Protein AF-H0J183-F1 (afdb_monomer)

Secondary structure (DSSP, 8-state):
-PPPHHHHHHHHHHHHHHHHHHHHHHHHHHHTT--HHHHHHHHHHHHHHHHHHHHHHHHHHHHHH-GGG-----

Sequence (74 aa):
MQPSWREWIQGHLEEILTAVLAAFFTALMFRVGMGMLFSIIAGLVVAYLIRLVAVPKAAQAIKRRIPMFNDTTL

Solvent-accessible surface area (backbone atoms only — not comparable to full-atom values): 4120 Å² total; per-residue (Å²): 130,82,74,51,73,64,58,53,52,49,54,51,51,51,50,53,51,35,52,53,40,19,53,50,38,20,53,49,32,43,75,74,68,43,56,71,71,58,11,47,51,52,8,41,53,53,19,51,54,45,48,69,56,48,49,62,50,49,55,51,50,50,54,70,73,44,65,86,75,54,96,72,78,134

Structure (mmCIF, N/CA/C/O backbone):
data_AF-H0J183-F1
#
_entry.id   AF-H0J183-F1
#
loop_
_atom_site.group_PDB
_atom_site.id
_atom_site.type_symbol
_atom_site.label_atom_id
_atom_site.label_alt_id
_atom_site.label_comp_id
_atom_site.label_asym_id
_atom_site.label_entity_id
_atom_site.label_seq_id
_atom_site.pdbx_PDB_ins_code
_atom_site.Cartn_x
_atom_site.Cartn_y
_atom_site.Cartn_z
_atom_site.occupancy
_atom_site.B_iso_or_equiv
_atom_site.auth_seq_id
_atom_site.auth_comp_id
_atom_site.auth_asym_id
_atom_site.auth_atom_id
_atom_site.pdbx_PDB_model_num
ATOM 1 N N . MET A 1 1 ? -16.928 14.884 17.751 1.00 46.94 1 MET A N 1
ATOM 2 C CA . MET A 1 1 ? -16.981 13.506 18.280 1.00 46.94 1 MET A CA 1
ATOM 3 C C . MET A 1 1 ? -15.540 13.037 18.370 1.00 46.94 1 MET A C 1
ATOM 5 O O . MET A 1 1 ? -14.881 13.042 17.340 1.00 46.94 1 MET A O 1
ATOM 9 N N . GLN A 1 2 ? -14.999 12.809 19.572 1.00 44.62 2 GLN A N 1
ATOM 10 C CA . GLN A 1 2 ? -13.632 12.286 19.699 1.00 44.62 2 GLN A CA 1
ATOM 11 C C . GLN A 1 2 ? -13.601 10.911 19.017 1.00 44.62 2 GLN A C 1
ATOM 13 O O . GLN A 1 2 ? -14.426 10.075 19.390 1.00 44.62 2 GLN A O 1
ATOM 18 N N . PRO A 1 3 ? -12.734 10.684 18.011 1.00 56.34 3 PRO A N 1
ATOM 19 C CA . PRO A 1 3 ? -12.603 9.365 17.417 1.00 56.34 3 PRO A CA 1
ATOM 20 C C . PRO A 1 3 ? -12.226 8.408 18.539 1.00 56.34 3 PRO A C 1
ATOM 22 O O . PRO A 1 3 ? -11.334 8.698 19.346 1.00 56.34 3 PRO A O 1
ATOM 2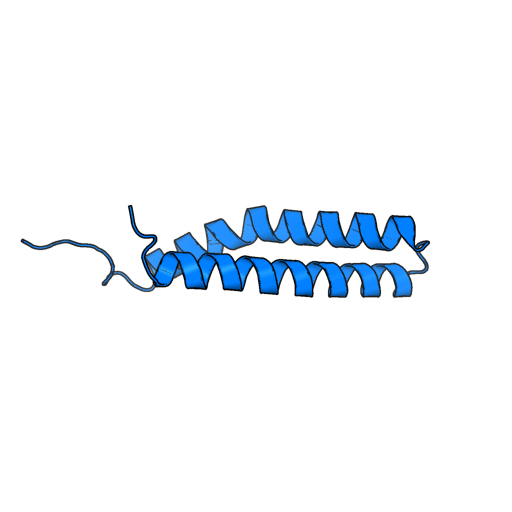5 N N . SER A 1 4 ? -12.949 7.300 18.638 1.00 71.62 4 SER A N 1
ATOM 26 C CA . SER A 1 4 ? -12.603 6.287 19.624 1.00 71.62 4 SER A CA 1
ATOM 27 C C . SER A 1 4 ? -11.156 5.855 19.359 1.00 71.62 4 SER A C 1
ATOM 29 O O . SER A 1 4 ? -10.739 5.720 18.209 1.00 71.62 4 SER A O 1
ATOM 31 N N . TRP A 1 5 ? -10.359 5.640 20.407 1.00 73.62 5 TRP A N 1
ATOM 32 C CA . TRP A 1 5 ? -8.954 5.205 20.292 1.00 73.62 5 TRP A CA 1
ATOM 33 C C . TRP A 1 5 ? -8.764 4.035 19.303 1.00 73.62 5 TRP A C 1
ATOM 35 O O . TRP A 1 5 ? -7.752 3.930 18.615 1.00 73.62 5 TRP A O 1
ATOM 45 N N . ARG A 1 6 ? -9.792 3.187 19.176 1.00 70.56 6 ARG A N 1
ATOM 46 C CA . ARG A 1 6 ? -9.881 2.082 18.216 1.00 70.56 6 ARG A CA 1
ATOM 47 C C . ARG A 1 6 ? -9.942 2.528 16.758 1.00 70.56 6 ARG A C 1
ATOM 49 O O . ARG A 1 6 ? -9.226 1.955 15.948 1.00 70.56 6 ARG A O 1
ATOM 56 N N . GLU A 1 7 ? -10.765 3.516 16.421 1.00 75.06 7 GLU A N 1
ATOM 57 C CA . GLU A 1 7 ? -10.850 4.058 15.056 1.00 75.06 7 GLU A CA 1
ATOM 58 C C . GLU A 1 7 ? -9.539 4.726 14.649 1.00 75.06 7 GLU A C 1
ATOM 60 O O . GLU A 1 7 ? -9.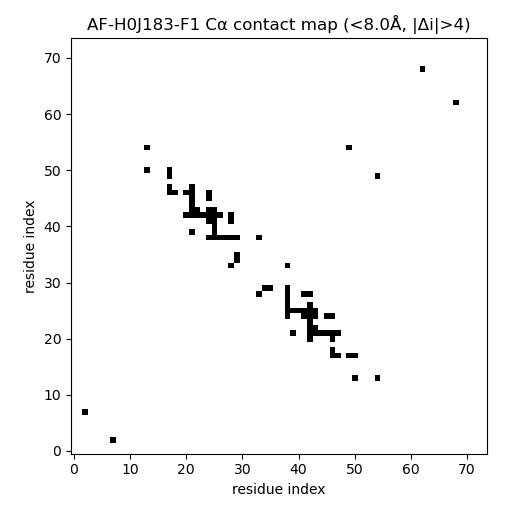101 4.571 13.511 1.00 75.06 7 GLU A O 1
ATOM 65 N N . TRP A 1 8 ? -8.876 5.400 15.594 1.00 77.38 8 TRP A N 1
ATOM 66 C CA . TRP A 1 8 ? -7.556 5.975 15.352 1.00 77.38 8 TRP A CA 1
ATOM 67 C C . TRP A 1 8 ? -6.513 4.888 15.062 1.00 77.38 8 TRP A C 1
ATOM 69 O O . TRP A 1 8 ? -5.852 4.950 14.028 1.00 77.38 8 TRP A O 1
ATOM 79 N N . ILE A 1 9 ? -6.419 3.850 15.908 1.00 80.88 9 ILE A N 1
ATOM 80 C CA . ILE A 1 9 ? -5.503 2.719 15.677 1.00 80.88 9 ILE A CA 1
ATOM 81 C C . ILE A 1 9 ? -5.811 2.032 14.348 1.00 80.88 9 ILE A C 1
ATOM 83 O O . ILE A 1 9 ? -4.888 1.720 13.599 1.00 80.88 9 ILE A O 1
ATOM 87 N N . GLN A 1 10 ? -7.087 1.786 14.052 1.00 78.75 10 GLN A N 1
ATOM 88 C CA . GLN A 1 10 ? -7.483 1.118 12.820 1.00 78.75 10 GLN A CA 1
ATOM 89 C C . GLN A 1 10 ? -7.071 1.944 11.596 1.00 78.75 10 GLN A C 1
ATOM 91 O O . GLN A 1 10 ? -6.414 1.406 10.707 1.00 78.75 10 GLN A O 1
ATOM 96 N N . GLY A 1 11 ? -7.375 3.245 11.576 1.00 80.50 11 GLY A N 1
ATOM 97 C CA . GLY A 1 11 ? -6.976 4.133 10.483 1.00 80.50 11 GLY A CA 1
ATOM 98 C C . GLY A 1 11 ? -5.458 4.185 10.296 1.00 80.50 11 GLY A C 1
ATOM 99 O O . GLY A 1 11 ? -4.970 4.078 9.172 1.00 80.50 11 GLY A O 1
ATOM 100 N N . HIS A 1 12 ? -4.702 4.251 11.395 1.00 86.00 12 HIS A N 1
ATOM 101 C CA . HIS A 1 12 ? -3.239 4.255 11.344 1.00 86.00 12 HIS A CA 1
ATOM 102 C C . HIS A 1 12 ? -2.664 2.932 10.823 1.00 86.00 12 HIS A C 1
ATOM 104 O O . HIS A 1 12 ? -1.748 2.920 10.000 1.00 86.00 12 HIS A O 1
ATOM 110 N N . LEU A 1 13 ? -3.216 1.800 11.264 1.00 84.81 13 LEU A N 1
ATOM 111 C CA . LEU A 1 13 ? -2.791 0.482 10.798 1.00 84.81 13 LEU A CA 1
ATOM 112 C C . LEU A 1 13 ? -3.073 0.306 9.299 1.00 84.81 13 LEU A C 1
ATOM 114 O O . LEU A 1 13 ? -2.251 -0.259 8.579 1.00 84.81 13 LEU A O 1
ATOM 118 N N . GLU A 1 14 ? -4.211 0.812 8.819 1.00 84.62 14 GLU A N 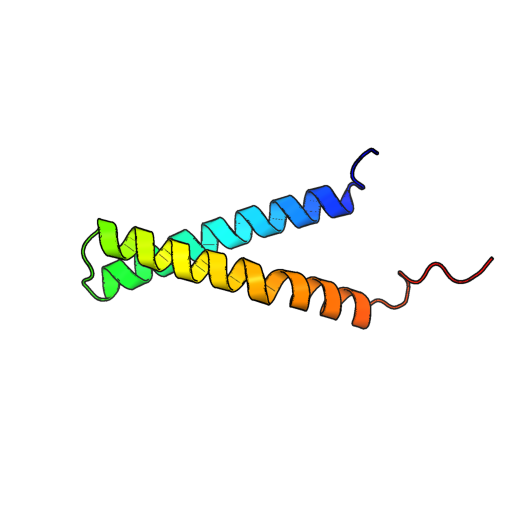1
ATOM 119 C CA . GLU A 1 14 ? -4.565 0.799 7.398 1.00 84.62 14 GLU A CA 1
ATOM 120 C C . GLU A 1 14 ? -3.591 1.621 6.550 1.00 84.62 14 GLU A C 1
ATOM 122 O O . GLU A 1 14 ? -3.213 1.193 5.456 1.00 84.62 14 GLU A O 1
ATOM 127 N N . GLU A 1 15 ? -3.154 2.780 7.041 1.00 86.56 15 GLU A N 1
ATOM 128 C CA . GLU A 1 15 ? -2.159 3.616 6.364 1.00 86.56 15 GLU A CA 1
ATOM 129 C C . GLU A 1 15 ? -0.800 2.925 6.284 1.00 86.56 15 GLU A C 1
ATOM 131 O O . GLU A 1 15 ? -0.232 2.827 5.192 1.00 86.56 15 GLU A O 1
ATOM 136 N N . ILE A 1 16 ? -0.319 2.375 7.403 1.00 89.75 16 ILE A N 1
ATOM 137 C CA . ILE A 1 16 ? 0.947 1.632 7.453 1.00 89.75 16 ILE A CA 1
ATOM 138 C C . ILE A 1 16 ? 0.892 0.438 6.501 1.00 89.75 16 ILE A C 1
ATOM 140 O O . ILE A 1 16 ? 1.798 0.247 5.690 1.00 89.75 16 ILE A O 1
ATOM 144 N N . LEU A 1 17 ? -0.191 -0.342 6.545 1.00 88.38 17 LEU A N 1
ATOM 145 C CA . LEU A 1 17 ? -0.364 -1.494 5.666 1.00 88.38 17 LEU A CA 1
ATOM 146 C C . LEU A 1 17 ? -0.375 -1.072 4.193 1.00 88.38 17 LEU A C 1
ATOM 148 O O . LEU A 1 17 ? 0.288 -1.701 3.371 1.00 88.38 17 LEU A O 1
ATOM 152 N N . THR A 1 18 ? -1.080 0.009 3.858 1.00 90.44 18 THR A N 1
ATOM 153 C CA . THR A 1 18 ? -1.133 0.527 2.483 1.00 90.44 18 THR A CA 1
ATOM 154 C C . THR A 1 18 ? 0.246 0.979 2.009 1.00 90.44 18 THR A C 1
ATOM 156 O O . THR A 1 18 ? 0.635 0.656 0.888 1.00 90.44 18 THR A O 1
ATOM 159 N N . ALA A 1 19 ? 1.011 1.675 2.853 1.00 92.50 19 ALA A N 1
ATOM 160 C CA . ALA A 1 19 ? 2.363 2.119 2.526 1.00 92.50 19 ALA A CA 1
ATOM 161 C C . ALA A 1 19 ? 3.317 0.933 2.308 1.00 92.50 19 ALA A C 1
ATOM 163 O O . ALA A 1 19 ? 4.057 0.908 1.322 1.00 92.50 19 ALA A O 1
ATOM 164 N N . VAL A 1 20 ? 3.253 -0.082 3.177 1.00 94.69 20 VAL A N 1
ATOM 165 C CA . VAL A 1 20 ? 4.043 -1.317 3.045 1.00 94.69 20 VAL A CA 1
ATOM 166 C C . VAL A 1 20 ? 3.690 -2.055 1.754 1.00 94.69 20 VAL A C 1
ATOM 168 O O . VAL A 1 20 ? 4.588 -2.445 1.008 1.00 94.69 20 VAL A O 1
ATOM 171 N N . LEU A 1 21 ? 2.399 -2.207 1.448 1.00 93.25 21 LEU A N 1
ATOM 172 C CA . LEU A 1 21 ? 1.947 -2.841 0.209 1.00 93.25 21 LEU A CA 1
ATOM 173 C C . LEU A 1 21 ? 2.397 -2.049 -1.022 1.00 93.25 21 LEU A C 1
ATOM 175 O O . LEU A 1 21 ? 2.899 -2.643 -1.974 1.00 93.25 21 LEU A O 1
ATOM 179 N N . ALA A 1 22 ? 2.270 -0.721 -1.002 1.00 94.44 22 ALA A N 1
ATOM 180 C CA . ALA A 1 22 ? 2.688 0.132 -2.111 1.00 94.44 22 ALA A CA 1
ATOM 181 C C . ALA A 1 22 ? 4.190 0.001 -2.377 1.00 94.44 22 ALA A C 1
ATOM 183 O O . ALA A 1 22 ? 4.593 -0.195 -3.525 1.00 94.44 22 ALA A O 1
ATOM 184 N N . ALA A 1 23 ? 5.013 0.036 -1.326 1.00 94.88 23 ALA A N 1
ATOM 185 C CA . ALA A 1 23 ? 6.453 -0.168 -1.436 1.00 94.88 23 ALA A CA 1
ATOM 186 C C . ALA A 1 23 ? 6.785 -1.572 -1.969 1.00 94.88 23 ALA A C 1
ATOM 188 O O . ALA A 1 23 ? 7.590 -1.705 -2.893 1.00 94.88 23 ALA A O 1
ATOM 189 N N . PHE A 1 24 ? 6.122 -2.610 -1.449 1.00 96.00 24 PHE A N 1
ATOM 190 C CA . PHE A 1 24 ? 6.315 -3.994 -1.882 1.00 96.00 24 PHE A CA 1
ATOM 191 C C . PHE A 1 24 ? 5.982 -4.195 -3.365 1.00 96.00 24 PHE A C 1
ATOM 193 O O . PHE A 1 24 ? 6.807 -4.719 -4.112 1.00 96.00 24 PHE A O 1
ATOM 200 N N . PHE A 1 25 ? 4.805 -3.757 -3.819 1.00 94.94 25 PHE A N 1
ATOM 201 C CA . PHE A 1 25 ? 4.415 -3.918 -5.220 1.00 94.94 25 PHE A CA 1
ATOM 202 C C . PHE A 1 25 ? 5.248 -3.041 -6.149 1.00 94.94 25 PHE A C 1
ATOM 204 O O . PHE A 1 25 ? 5.601 -3.490 -7.233 1.00 94.94 25 PHE A O 1
ATOM 211 N N . THR A 1 26 ? 5.637 -1.841 -5.720 1.00 95.12 26 THR A N 1
ATOM 212 C CA . THR A 1 26 ? 6.570 -1.004 -6.488 1.00 95.12 26 THR A CA 1
ATOM 213 C C . THR A 1 26 ? 7.910 -1.725 -6.683 1.00 95.12 26 THR A C 1
ATOM 215 O O . THR A 1 26 ? 8.396 -1.832 -7.809 1.00 95.12 26 THR A O 1
ATOM 218 N N . ALA A 1 27 ? 8.476 -2.296 -5.613 1.00 95.25 27 ALA A N 1
ATOM 219 C CA . ALA A 1 27 ? 9.693 -3.110 -5.671 1.00 95.25 27 ALA A CA 1
ATOM 220 C C . ALA A 1 27 ? 9.529 -4.360 -6.552 1.00 95.25 27 ALA A C 1
ATOM 222 O O . ALA A 1 27 ? 10.436 -4.722 -7.305 1.00 95.25 27 ALA A O 1
ATOM 223 N N . LEU A 1 28 ? 8.360 -5.000 -6.506 1.00 95.62 28 LEU A N 1
ATOM 224 C CA . LEU A 1 28 ? 8.038 -6.134 -7.365 1.00 95.62 28 LEU A CA 1
ATOM 225 C C . LEU A 1 28 ? 8.005 -5.728 -8.845 1.00 95.62 28 LEU A C 1
ATOM 227 O O . LEU A 1 28 ? 8.591 -6.422 -9.670 1.00 95.62 28 LEU A O 1
ATOM 231 N N . MET A 1 29 ? 7.381 -4.599 -9.186 1.00 93.94 29 MET A N 1
ATOM 232 C CA . MET A 1 29 ? 7.308 -4.117 -10.571 1.00 93.94 29 MET A CA 1
ATOM 233 C C . MET A 1 29 ? 8.689 -3.740 -11.114 1.00 93.94 29 MET A C 1
ATOM 235 O O . MET A 1 29 ? 9.011 -4.078 -12.255 1.00 93.94 29 MET A O 1
ATOM 239 N N . PHE A 1 30 ? 9.560 -3.172 -10.273 1.00 93.19 30 PHE A N 1
ATOM 240 C CA . PHE A 1 30 ? 10.970 -2.988 -10.622 1.00 93.19 30 PHE A CA 1
ATOM 241 C C . PHE A 1 30 ? 11.668 -4.306 -10.957 1.00 93.19 30 PHE A C 1
ATOM 243 O O . PHE A 1 30 ? 12.399 -4.381 -11.943 1.00 93.19 30 PHE A O 1
ATOM 250 N N . ARG A 1 31 ? 11.419 -5.365 -10.179 1.00 93.94 31 ARG A N 1
ATOM 251 C CA . ARG A 1 31 ? 11.998 -6.693 -10.430 1.00 93.94 31 ARG A CA 1
ATOM 252 C C . ARG A 1 31 ? 11.526 -7.311 -11.750 1.00 93.94 31 ARG A C 1
ATOM 254 O O . ARG A 1 31 ? 12.269 -8.078 -12.351 1.00 93.94 31 ARG A O 1
ATOM 261 N N . VAL A 1 32 ? 10.321 -6.975 -12.205 1.00 92.62 32 VAL A N 1
ATOM 262 C CA . VAL A 1 32 ? 9.765 -7.422 -13.497 1.00 92.62 32 VAL A CA 1
ATOM 263 C C . VAL A 1 32 ? 10.304 -6.584 -14.674 1.00 92.62 32 VAL A C 1
ATOM 265 O O . VAL A 1 32 ? 10.024 -6.881 -15.831 1.00 92.62 32 VAL A O 1
ATOM 268 N N . GLY A 1 33 ? 11.128 -5.565 -14.406 1.00 90.69 33 GLY A N 1
ATOM 269 C CA . GLY A 1 33 ? 11.751 -4.726 -15.431 1.00 90.69 33 GLY A CA 1
ATOM 270 C C . GLY A 1 33 ? 10.885 -3.551 -15.888 1.00 90.69 33 GLY A C 1
ATOM 271 O O . GLY A 1 33 ? 11.175 -2.952 -16.922 1.00 90.69 33 GLY A O 1
ATOM 272 N N . MET A 1 34 ? 9.832 -3.194 -15.140 1.00 90.44 34 MET A N 1
ATOM 273 C CA . MET A 1 34 ? 9.066 -1.978 -15.419 1.00 90.44 34 MET A CA 1
ATOM 274 C C . MET A 1 34 ? 9.871 -0.722 -15.063 1.00 90.44 34 MET A C 1
ATOM 276 O O . MET A 1 34 ? 10.547 -0.647 -14.033 1.00 90.44 34 MET A O 1
ATOM 280 N N . GLY A 1 35 ? 9.754 0.299 -15.916 1.00 90.38 35 GLY A N 1
ATOM 281 C CA . GLY A 1 35 ? 10.365 1.605 -15.687 1.00 90.38 35 GLY A CA 1
ATOM 282 C C . GLY A 1 35 ? 9.865 2.262 -14.397 1.00 90.38 35 GLY A C 1
ATOM 283 O O . GLY A 1 35 ? 8.731 2.049 -13.974 1.00 90.38 35 GLY A O 1
ATOM 284 N N . MET A 1 36 ? 10.706 3.101 -13.789 1.00 91.56 36 MET A N 1
ATOM 285 C CA . MET A 1 36 ? 10.490 3.654 -12.445 1.00 91.56 36 MET A CA 1
ATOM 286 C C . MET A 1 36 ? 9.126 4.296 -12.221 1.00 91.56 36 MET A C 1
ATOM 288 O O . MET A 1 36 ? 8.445 3.963 -11.253 1.00 91.56 36 MET A O 1
ATOM 292 N N . LEU A 1 37 ? 8.704 5.169 -13.132 1.00 93.56 37 LEU A N 1
ATOM 293 C CA . LEU A 1 37 ? 7.411 5.836 -13.023 1.00 93.56 37 LEU A CA 1
ATOM 294 C C . LEU A 1 37 ? 6.247 4.832 -13.060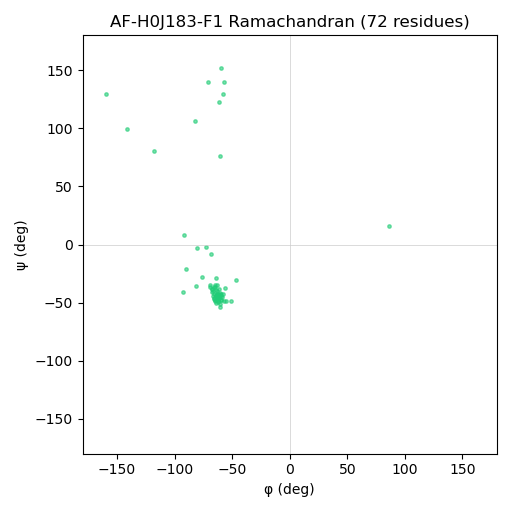 1.00 93.56 37 LEU A C 1
ATOM 296 O O . LEU A 1 37 ? 5.345 4.901 -12.230 1.00 93.56 37 LEU A O 1
ATOM 300 N N . PHE A 1 38 ? 6.293 3.865 -13.980 1.00 91.94 38 PHE A N 1
ATOM 301 C CA . PHE A 1 38 ? 5.251 2.848 -14.126 1.00 91.94 38 PHE A CA 1
ATOM 302 C C . PHE A 1 38 ? 5.199 1.899 -12.930 1.00 91.94 38 PHE A C 1
ATOM 3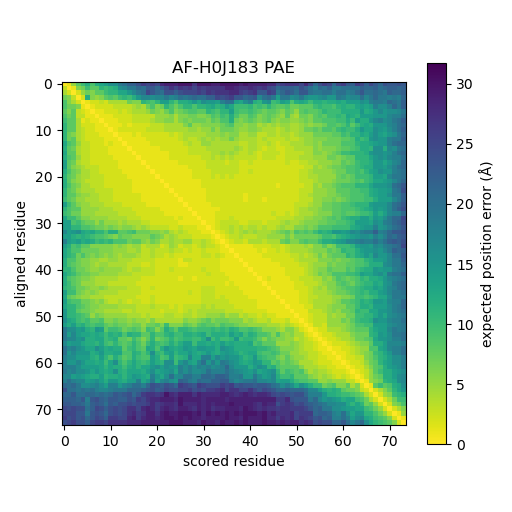04 O O . PHE A 1 38 ? 4.108 1.567 -12.476 1.00 91.94 38 PHE A O 1
ATOM 311 N N . SER A 1 39 ? 6.352 1.527 -12.374 1.00 92.38 39 SER A N 1
ATOM 312 C CA . SER A 1 39 ? 6.441 0.690 -11.174 1.00 92.38 39 SER A CA 1
ATOM 313 C C . SER A 1 39 ? 5.802 1.357 -9.960 1.00 92.38 39 SER A C 1
ATOM 315 O O . SER A 1 39 ? 5.043 0.711 -9.239 1.00 92.38 39 SER A O 1
ATOM 317 N N . ILE A 1 40 ? 6.053 2.656 -9.763 1.00 93.12 40 ILE A N 1
ATOM 318 C CA . ILE A 1 40 ? 5.455 3.438 -8.671 1.00 93.12 40 ILE A CA 1
ATOM 319 C C . ILE A 1 40 ? 3.938 3.537 -8.854 1.00 93.12 40 ILE A C 1
ATOM 321 O O . ILE A 1 40 ? 3.185 3.267 -7.919 1.00 93.12 40 ILE A O 1
ATOM 325 N N . ILE A 1 41 ? 3.476 3.883 -10.061 1.00 95.12 41 ILE A N 1
ATOM 326 C CA . ILE A 1 41 ? 2.041 4.010 -10.348 1.00 95.12 41 ILE A CA 1
ATOM 327 C C . ILE A 1 41 ? 1.338 2.662 -10.157 1.00 95.12 41 ILE A C 1
ATOM 329 O O . ILE A 1 41 ? 0.338 2.591 -9.447 1.00 95.12 41 ILE A O 1
ATOM 333 N N . ALA A 1 42 ? 1.864 1.583 -10.736 1.00 91.50 42 ALA A N 1
ATOM 334 C CA . ALA A 1 42 ? 1.275 0.253 -10.621 1.00 91.50 42 ALA A CA 1
ATOM 335 C C . ALA A 1 42 ? 1.265 -0.241 -9.167 1.00 91.50 42 ALA A C 1
ATOM 337 O O . ALA A 1 42 ? 0.244 -0.746 -8.699 1.00 91.50 42 ALA A O 1
ATOM 338 N N . GLY A 1 43 ? 2.362 -0.046 -8.429 1.00 92.38 43 GLY A N 1
ATOM 339 C CA . GLY A 1 43 ? 2.443 -0.411 -7.017 1.00 92.38 43 GLY A CA 1
ATOM 340 C C . GLY A 1 43 ? 1.423 0.332 -6.154 1.00 92.38 43 GLY A C 1
ATOM 341 O O . GLY A 1 43 ? 0.734 -0.290 -5.343 1.00 92.38 43 GLY A O 1
ATOM 342 N N . LEU A 1 44 ? 1.263 1.639 -6.381 1.00 94.31 44 LEU A N 1
ATOM 343 C CA . LEU A 1 44 ? 0.243 2.452 -5.717 1.00 94.31 44 LEU A CA 1
ATOM 344 C C . LEU A 1 44 ? -1.173 1.992 -6.067 1.00 94.31 44 LEU A C 1
ATOM 346 O O . LEU A 1 44 ? -1.983 1.797 -5.162 1.00 94.31 44 LEU A O 1
ATOM 350 N N . VAL A 1 45 ? -1.471 1.776 -7.351 1.00 94.31 45 VAL A N 1
ATOM 351 C CA . VAL A 1 45 ? -2.794 1.318 -7.801 1.00 94.31 45 VAL A CA 1
ATOM 352 C C . VAL A 1 45 ? -3.159 -0.003 -7.127 1.00 94.31 45 VAL A C 1
ATOM 354 O O . VAL A 1 45 ? -4.235 -0.113 -6.543 1.00 94.31 45 VAL A O 1
ATOM 357 N N . VAL A 1 46 ? -2.256 -0.986 -7.135 1.00 93.25 46 VAL A N 1
ATOM 358 C CA . VAL A 1 46 ? -2.507 -2.291 -6.505 1.00 93.25 46 VAL A CA 1
ATOM 359 C C . VAL A 1 46 ? -2.705 -2.149 -4.993 1.00 93.25 46 VAL A C 1
ATOM 361 O O . VAL A 1 46 ? -3.656 -2.711 -4.448 1.00 93.25 46 VAL A O 1
ATOM 364 N N . ALA A 1 47 ? -1.869 -1.368 -4.308 1.00 91.69 47 ALA A N 1
ATOM 365 C CA . ALA A 1 47 ? -1.994 -1.165 -2.865 1.00 91.69 47 ALA A CA 1
ATOM 366 C C . ALA A 1 47 ? -3.318 -0.492 -2.471 1.00 91.69 47 ALA A C 1
ATOM 368 O O . ALA A 1 47 ? -3.975 -0.931 -1.524 1.00 91.69 47 ALA A O 1
ATOM 369 N N . TYR A 1 48 ? -3.754 0.523 -3.220 1.00 89.81 48 TYR A N 1
ATOM 370 C CA . TYR A 1 48 ? -5.035 1.191 -2.980 1.00 89.81 48 TYR A CA 1
ATOM 371 C C . TYR A 1 48 ? -6.238 0.304 -3.313 1.00 89.81 48 TYR A C 1
ATOM 373 O O . TYR A 1 48 ? -7.224 0.321 -2.574 1.00 89.81 48 TYR A O 1
ATOM 381 N N . LEU A 1 49 ? -6.161 -0.516 -4.366 1.00 89.69 49 LEU A N 1
ATOM 382 C CA . LEU A 1 49 ? -7.195 -1.514 -4.657 1.00 89.69 49 LEU A CA 1
ATOM 383 C C . LEU A 1 49 ? -7.331 -2.520 -3.509 1.00 89.69 49 LEU A C 1
ATOM 385 O O . LEU A 1 49 ? -8.445 -2.843 -3.093 1.00 89.69 49 LEU A O 1
ATOM 389 N N . ILE A 1 50 ? -6.207 -2.973 -2.947 1.00 86.38 50 ILE A N 1
ATOM 390 C CA . ILE A 1 50 ? -6.218 -3.852 -1.775 1.00 86.38 50 ILE A CA 1
ATOM 391 C C . ILE A 1 50 ? -6.816 -3.125 -0.572 1.00 86.38 50 ILE A C 1
ATOM 393 O O . ILE A 1 50 ? -7.665 -3.709 0.097 1.00 86.38 50 ILE A O 1
ATOM 397 N N . ARG A 1 51 ? -6.463 -1.858 -0.320 1.00 84.75 51 ARG A N 1
ATOM 398 C CA . ARG A 1 51 ? -7.072 -1.062 0.758 1.00 84.75 51 ARG A CA 1
ATOM 399 C C . ARG A 1 51 ? -8.597 -1.016 0.617 1.00 84.75 51 ARG A C 1
ATOM 401 O O . ARG A 1 51 ? -9.302 -1.329 1.569 1.00 84.75 51 ARG A O 1
ATOM 408 N N . LEU A 1 52 ? -9.112 -0.721 -0.575 1.00 82.56 52 LEU A N 1
ATOM 409 C CA . LEU A 1 52 ? -10.555 -0.627 -0.826 1.00 82.56 52 LEU A CA 1
ATOM 410 C C . LEU A 1 52 ? -11.303 -1.952 -0.619 1.00 82.56 52 LEU A C 1
ATOM 412 O O . LEU A 1 52 ? -12.441 -1.939 -0.159 1.00 82.56 52 LEU A O 1
ATOM 416 N N . VAL A 1 53 ? -10.692 -3.094 -0.944 1.00 78.38 53 VAL A N 1
ATOM 417 C CA . VAL A 1 53 ? -11.364 -4.405 -0.866 1.00 78.38 53 VAL A CA 1
ATOM 418 C C . VAL A 1 53 ? -11.128 -5.106 0.475 1.00 78.38 53 VAL A C 1
ATOM 420 O O . VAL A 1 53 ? -12.043 -5.730 1.018 1.00 78.38 53 VAL A O 1
ATOM 423 N N . ALA A 1 54 ? -9.911 -5.044 1.011 1.00 73.69 54 ALA A N 1
ATOM 424 C CA . ALA A 1 54 ? -9.501 -5.792 2.196 1.00 73.69 54 ALA A CA 1
ATOM 425 C C . ALA A 1 54 ? -9.939 -5.117 3.497 1.00 73.69 54 ALA A C 1
ATOM 427 O O . ALA A 1 54 ? -10.339 -5.823 4.417 1.00 73.69 54 ALA A O 1
ATOM 428 N N . VAL A 1 55 ? -9.935 -3.782 3.571 1.00 69.06 55 VAL A N 1
ATOM 429 C CA . VAL A 1 55 ? -10.361 -3.037 4.767 1.00 69.06 55 VAL A CA 1
ATOM 430 C C . VAL A 1 55 ? -11.821 -3.312 5.151 1.00 69.06 55 VAL A C 1
ATOM 432 O O . VAL A 1 55 ? -12.056 -3.760 6.277 1.00 69.06 55 VAL A O 1
ATOM 435 N N . PRO A 1 56 ? -12.821 -3.149 4.259 1.00 70.69 56 PRO A N 1
ATOM 436 C CA . PRO A 1 56 ? -14.209 -3.428 4.625 1.00 70.69 56 PRO A CA 1
ATOM 437 C C . PRO A 1 56 ? -14.430 -4.912 4.934 1.00 70.69 56 PRO A C 1
ATOM 439 O O . PRO A 1 56 ? -15.185 -5.240 5.850 1.00 70.69 56 PRO A O 1
ATOM 442 N N . LYS A 1 57 ? -13.736 -5.820 4.232 1.00 70.69 57 LYS A N 1
ATOM 443 C CA . LYS A 1 57 ? -13.814 -7.264 4.502 1.00 70.69 57 LYS A CA 1
ATOM 444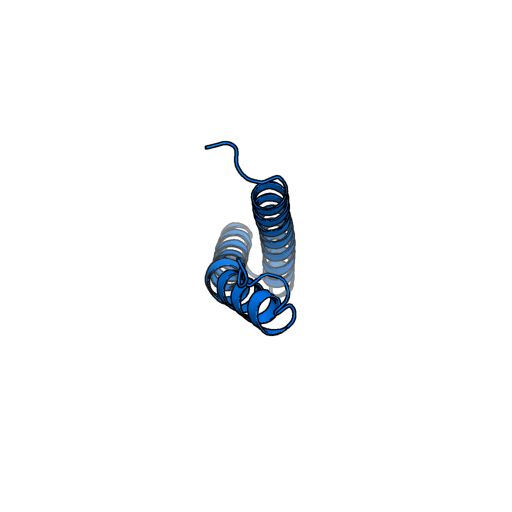 C C . LYS A 1 57 ? -13.198 -7.639 5.848 1.00 70.69 57 LYS A C 1
ATOM 446 O O . LYS A 1 57 ? -13.780 -8.454 6.556 1.00 70.69 57 LYS A O 1
ATOM 451 N N . ALA A 1 58 ? -12.064 -7.050 6.219 1.00 67.56 58 ALA A N 1
ATOM 452 C CA . ALA A 1 58 ? -11.420 -7.271 7.510 1.00 67.56 58 ALA A CA 1
ATOM 453 C C . ALA A 1 58 ? -12.285 -6.720 8.647 1.00 67.56 58 ALA A C 1
ATOM 455 O O . ALA A 1 58 ? -12.539 -7.435 9.613 1.00 67.56 58 ALA A O 1
ATOM 456 N N . ALA A 1 59 ? -12.835 -5.512 8.494 1.00 67.31 59 ALA A N 1
ATOM 457 C CA . ALA A 1 59 ? -13.766 -4.937 9.461 1.00 67.31 59 ALA A CA 1
ATOM 458 C C . ALA A 1 59 ? -15.020 -5.813 9.643 1.00 67.31 59 ALA A C 1
ATOM 460 O O . ALA A 1 59 ? -15.429 -6.092 10.770 1.00 67.31 59 ALA A O 1
ATOM 461 N N . GLN A 1 60 ? -15.605 -6.312 8.550 1.00 70.56 60 GLN A N 1
ATOM 462 C CA . GLN A 1 60 ? -16.743 -7.234 8.608 1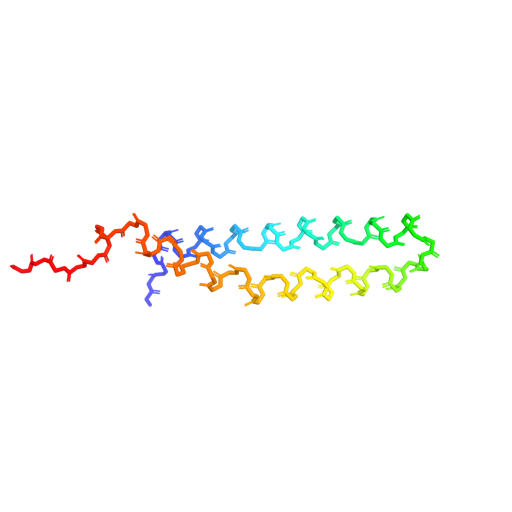.00 70.56 60 GLN A CA 1
ATOM 463 C C . GLN A 1 60 ? -16.367 -8.595 9.215 1.00 70.56 60 GLN A C 1
ATOM 465 O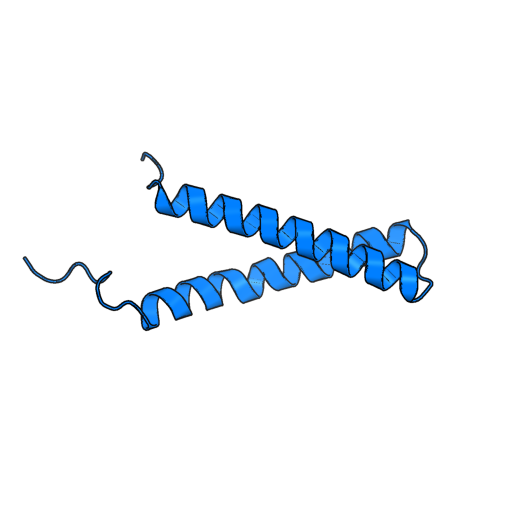 O . GLN A 1 60 ? -17.131 -9.136 10.011 1.00 70.56 60 GLN A O 1
ATOM 470 N N . ALA A 1 61 ? -15.196 -9.147 8.893 1.00 68.56 61 ALA A N 1
ATOM 471 C CA . ALA A 1 61 ? -14.728 -10.422 9.435 1.00 68.56 61 ALA A CA 1
ATOM 472 C C . ALA A 1 61 ? -14.418 -10.341 10.939 1.00 68.56 61 ALA A C 1
ATOM 474 O O . ALA A 1 61 ? -14.750 -11.269 11.678 1.00 68.56 61 ALA A O 1
ATOM 475 N N . ILE A 1 62 ? -13.843 -9.226 11.400 1.00 65.56 62 ILE A N 1
ATOM 476 C CA . ILE A 1 62 ? -13.599 -8.952 12.823 1.00 65.56 62 ILE A CA 1
ATOM 477 C C . ILE A 1 62 ? -14.932 -8.807 13.562 1.00 65.56 62 ILE A C 1
ATOM 479 O O . ILE A 1 62 ? -15.132 -9.485 14.570 1.00 65.56 62 ILE A O 1
ATOM 483 N N . LYS A 1 63 ? -15.883 -8.029 13.020 1.00 61.38 63 LYS A N 1
ATOM 484 C CA . LYS A 1 63 ? -17.251 -7.929 13.569 1.00 61.38 63 LYS A CA 1
ATOM 485 C C . LYS A 1 63 ? -17.937 -9.294 13.671 1.00 61.38 63 LYS A C 1
ATOM 487 O O . LYS A 1 63 ? -18.641 -9.560 14.636 1.00 61.38 63 LYS A O 1
ATOM 492 N N . ARG A 1 64 ? -17.706 -10.185 12.703 1.00 65.25 64 ARG A N 1
ATOM 493 C CA . ARG A 1 64 ? -18.313 -11.524 12.672 1.00 65.25 64 ARG A CA 1
ATOM 494 C C . ARG A 1 64 ? -17.673 -12.513 13.652 1.00 65.25 64 ARG A C 1
ATOM 496 O O . ARG A 1 64 ? -18.345 -13.444 14.080 1.00 65.25 64 ARG A O 1
ATOM 503 N N . ARG A 1 65 ? -16.389 -12.342 13.991 1.00 63.53 65 ARG A N 1
ATOM 504 C CA . ARG A 1 65 ? -15.670 -13.211 14.942 1.00 63.53 65 ARG A CA 1
ATOM 505 C C . ARG A 1 65 ? -15.746 -12.742 16.391 1.00 63.53 65 ARG A C 1
ATOM 507 O O . ARG A 1 65 ? -15.541 -13.562 17.278 1.00 63.53 65 ARG A O 1
ATOM 514 N N . ILE A 1 66 ? -16.037 -11.467 16.637 1.00 58.25 66 ILE A N 1
ATOM 515 C CA . ILE A 1 66 ? -16.158 -10.920 17.991 1.00 58.25 66 ILE A CA 1
ATOM 516 C C . ILE A 1 66 ? -17.593 -10.402 18.192 1.00 58.25 66 ILE A C 1
ATOM 518 O O . ILE A 1 66 ? -17.830 -9.200 18.090 1.00 58.25 66 ILE A O 1
ATOM 522 N N . PRO A 1 67 ? -18.563 -11.291 18.490 1.00 53.84 67 PRO A N 1
ATOM 523 C CA . PRO A 1 67 ? -19.954 -10.907 18.752 1.00 53.84 67 PRO A CA 1
ATOM 524 C C . PRO A 1 67 ? -20.137 -10.112 20.058 1.00 53.84 67 PRO A C 1
ATOM 526 O O . PRO A 1 67 ? -21.205 -9.562 20.286 1.00 53.84 67 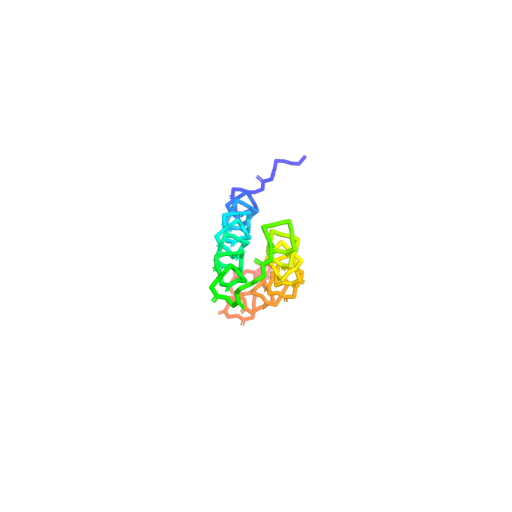PRO A O 1
ATOM 529 N N . MET A 1 68 ? -19.098 -9.986 20.894 1.00 51.97 68 MET A N 1
ATOM 530 C CA . MET A 1 68 ? -19.114 -9.174 22.122 1.00 51.97 68 MET A CA 1
ATOM 531 C C . MET A 1 68 ? -19.076 -7.650 21.856 1.00 51.97 68 MET A C 1
ATOM 533 O O . MET A 1 68 ? -19.127 -6.870 22.796 1.00 51.97 68 MET A O 1
ATOM 537 N N . PHE A 1 69 ? -18.996 -7.219 20.588 1.00 53.44 69 PHE A N 1
ATOM 538 C CA . PHE A 1 69 ? -19.203 -5.821 20.165 1.00 53.44 69 PHE A CA 1
ATOM 539 C C . PHE A 1 69 ? -20.654 -5.504 19.771 1.00 53.44 69 PHE A C 1
ATOM 541 O O . PHE A 1 69 ? -20.912 -4.423 19.245 1.00 53.44 69 PHE A O 1
ATOM 548 N N . ASN A 1 70 ? -21.598 -6.425 19.994 1.00 49.22 70 ASN A N 1
ATOM 549 C CA . ASN A 1 70 ? -23.010 -6.067 20.008 1.00 49.22 70 ASN A CA 1
ATOM 550 C C . ASN A 1 70 ? -23.349 -5.507 21.390 1.00 49.22 70 ASN A C 1
ATOM 552 O O . ASN A 1 70 ? -23.481 -6.259 22.355 1.00 49.22 70 ASN A O 1
ATOM 556 N N . ASP A 1 71 ? -23.523 -4.190 21.453 1.00 51.56 71 ASP A N 1
ATOM 557 C CA . ASP A 1 71 ? -24.292 -3.509 22.493 1.00 51.56 71 ASP A CA 1
ATOM 558 C C . ASP A 1 71 ? -25.756 -3.992 22.461 1.00 51.56 71 ASP A C 1
ATOM 560 O O . ASP A 1 71 ? -26.665 -3.336 21.958 1.00 51.56 71 ASP A O 1
ATOM 564 N N . THR A 1 72 ? -25.977 -5.189 22.984 1.00 56.34 72 THR A N 1
ATOM 565 C CA . THR A 1 72 ? -27.265 -5.707 23.446 1.00 56.34 72 THR A CA 1
ATOM 566 C C . THR A 1 72 ? -26.904 -6.485 24.702 1.00 56.34 72 THR A C 1
ATOM 568 O O . THR A 1 72 ? -26.321 -7.557 24.595 1.00 56.34 72 THR A O 1
ATOM 571 N N . THR A 1 73 ? -27.070 -5.936 25.899 1.00 43.12 73 THR A N 1
ATOM 572 C CA . THR A 1 73 ? -28.386 -5.697 26.501 1.00 43.12 73 THR A CA 1
ATOM 573 C C . THR A 1 73 ? -28.322 -4.632 27.599 1.00 43.12 73 THR A C 1
ATOM 575 O O . THR A 1 73 ? -27.498 -4.728 28.510 1.00 43.12 73 THR A O 1
ATOM 578 N N . LEU A 1 74 ? -29.225 -3.652 27.480 1.00 41.94 74 LEU A N 1
ATOM 579 C CA . LEU A 1 74 ? -29.902 -2.981 28.596 1.00 41.94 74 LEU A CA 1
ATOM 580 C C . LEU A 1 74 ? -30.415 -3.984 29.638 1.00 41.94 74 LEU A C 1
ATOM 582 O O . LEU A 1 74 ? -30.818 -5.093 29.215 1.00 41.94 74 LEU A O 1
#

Mean predicted aligned error: 9.45 Å

Radius of gyration: 16.9 Å; Cα contacts (8 Å, |Δi|>4): 45; chains: 1; bounding box: 42×27×44 Å

Nearest PDB structures (foldseek):
  5mm0-assembly1_A  TM=8.990E-01  e=2.669E+00  Pyrococcus furiosus DSM 3638
  5mm1-assembly1_A  TM=9.062E-01  e=5.870E+00  Pyrococcus furiosus DSM 3638
  8bqs-assembly1_Eq  TM=4.862E-01  e=4.080E+00  Tetrahymena thermophila SB210
  7ard-assembly1_f  TM=4.774E-01  e=5.525E+00  Polytomella sp. Pringsheim 198.80

pLDDT: mean 79.17, std 15.88, range [41.94, 96.0]

Foldseek 3Di:
DPPDPVNVVLVVVLVVQLVVQLVVQLVVCVVVVDDNVVSNVRSNVVSVVCSVPVSVVVVVVVCVVCVVPPPDDD